Protein AF-A0A947MXJ4-F1 (afdb_monomer_lite)

pLDDT: mean 79.87, std 15.2, range [43.34, 94.69]

Radius of gyration: 22.34 Å; chains: 1; bounding box: 53×48×53 Å

Sequence (92 aa):
MKNRSIITCLILTILFSVPSLIRIPAMLPFIDSEVRAKAPLAIEEMRKNGFWMVNADIESITKEGGRVCYHWKHQYRSRFEFGEVEFITTCL

Secondary structure (DSSP, 8-state):
-HHHHHHHHHHHHHHHHGGGGS-----STTS-HHHHHHHHHHHHHHHHTT--GGGEEEEEEEEETTEEEEEEEEEEE-SS-EEEEEEEEEE-

Structure (mmCIF, N/CA/C/O backbone):
data_AF-A0A947MXJ4-F1
#
_entry.id   AF-A0A947MXJ4-F1
#
loop_
_atom_site.group_PDB
_atom_site.id
_atom_site.type_symbol
_atom_site.label_atom_id
_atom_site.label_alt_id
_atom_site.label_comp_id
_atom_site.label_asym_id
_atom_site.label_entity_id
_atom_site.label_seq_id
_atom_site.pdbx_PDB_ins_code
_atom_site.Cartn_x
_atom_site.Cartn_y
_atom_site.Cartn_z
_atom_site.occupancy
_atom_site.B_iso_or_equiv
_atom_site.auth_seq_id
_atom_site.auth_comp_id
_atom_site.auth_asym_id
_atom_site.auth_atom_id
_atom_site.pdbx_PDB_model_num
ATOM 1 N N . MET A 1 1 ? 33.305 35.462 34.733 1.00 55.41 1 MET A N 1
ATOM 2 C CA . MET A 1 1 ? 33.470 34.269 33.862 1.00 55.41 1 MET A CA 1
ATOM 3 C C . MET A 1 1 ? 32.459 33.138 34.122 1.00 55.41 1 MET A C 1
ATOM 5 O O . MET A 1 1 ? 32.269 32.344 33.215 1.00 55.41 1 MET A O 1
ATOM 9 N N . LYS A 1 2 ? 31.752 33.079 35.269 1.00 55.31 2 LYS A N 1
ATOM 10 C CA . LYS A 1 2 ? 30.748 32.031 35.589 1.00 55.31 2 LYS A CA 1
AT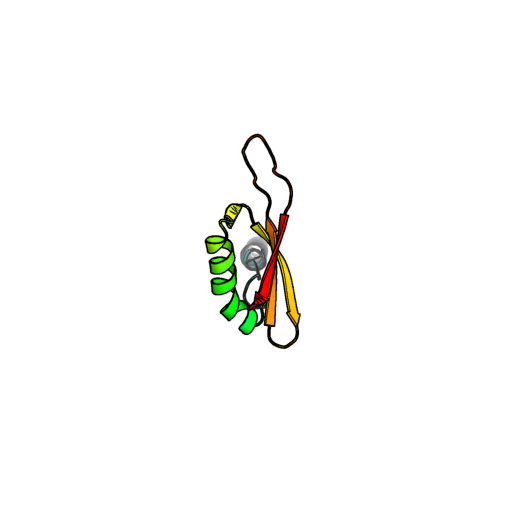OM 11 C C . LYS A 1 2 ? 29.507 31.998 34.674 1.00 55.31 2 LYS A C 1
ATOM 13 O O . LYS A 1 2 ? 29.028 30.922 34.341 1.00 55.31 2 LYS A O 1
ATOM 18 N N . ASN A 1 3 ? 29.023 33.155 34.217 1.00 57.62 3 ASN A N 1
ATOM 19 C CA . ASN A 1 3 ? 27.762 33.231 33.460 1.00 57.62 3 ASN A CA 1
ATOM 20 C C . ASN A 1 3 ? 27.876 32.701 32.020 1.00 57.62 3 ASN A C 1
ATOM 22 O O . ASN A 1 3 ? 26.869 32.322 31.434 1.00 57.62 3 ASN A O 1
ATOM 26 N N . ARG A 1 4 ? 29.091 32.633 31.452 1.00 66.00 4 ARG A N 1
ATOM 27 C CA . ARG A 1 4 ? 29.303 32.104 30.094 1.00 66.00 4 ARG A CA 1
ATOM 28 C C . ARG A 1 4 ? 29.057 30.597 30.024 1.00 66.00 4 ARG A C 1
ATOM 30 O O . ARG A 1 4 ? 28.450 30.153 29.062 1.00 66.00 4 ARG A O 1
ATOM 37 N N . SER A 1 5 ? 29.448 29.852 31.060 1.00 65.12 5 SER A N 1
ATOM 38 C CA . SER A 1 5 ? 29.292 28.391 31.121 1.00 65.12 5 SER A CA 1
ATOM 39 C C . SER A 1 5 ? 27.835 27.945 31.257 1.00 65.12 5 SER A C 1
ATOM 41 O O . SER A 1 5 ? 27.456 26.900 30.740 1.00 65.12 5 SER A O 1
ATOM 43 N N . ILE A 1 6 ? 27.002 28.745 31.931 1.00 74.69 6 ILE A N 1
ATOM 44 C CA . ILE A 1 6 ? 25.570 28.451 32.085 1.00 74.69 6 ILE A CA 1
ATOM 45 C C . ILE A 1 6 ? 24.863 28.617 30.739 1.00 74.69 6 ILE A C 1
ATOM 47 O O . ILE A 1 6 ? 24.082 27.756 30.348 1.00 74.69 6 ILE A O 1
ATOM 51 N N . ILE A 1 7 ? 25.188 29.682 30.001 1.00 75.69 7 ILE A N 1
ATOM 52 C CA . ILE A 1 7 ? 24.590 29.968 28.693 1.00 75.69 7 ILE A CA 1
ATOM 53 C C . ILE A 1 7 ? 24.967 28.886 27.673 1.00 75.69 7 ILE A C 1
ATOM 55 O O . ILE A 1 7 ? 24.094 28.412 26.951 1.00 75.69 7 ILE A O 1
ATOM 59 N N . THR A 1 8 ? 26.226 28.433 27.639 1.00 75.00 8 THR A N 1
ATOM 60 C CA . THR A 1 8 ? 26.628 27.332 26.747 1.00 75.00 8 THR A CA 1
ATOM 61 C C . THR A 1 8 ? 25.958 26.009 27.101 1.00 75.00 8 THR A C 1
ATOM 63 O O . THR A 1 8 ? 25.514 25.317 26.189 1.00 75.00 8 THR A O 1
ATOM 66 N N . CYS A 1 9 ? 25.809 25.670 28.387 1.00 73.69 9 CYS A N 1
ATOM 67 C CA . CYS A 1 9 ? 25.043 24.484 28.792 1.00 73.69 9 CYS A CA 1
ATOM 68 C C . CYS A 1 9 ? 23.576 24.574 28.358 1.00 73.69 9 CYS A C 1
ATOM 70 O O . CYS A 1 9 ? 23.021 23.594 27.866 1.00 73.69 9 CYS A O 1
ATOM 72 N N . LEU A 1 10 ? 22.952 25.744 28.496 1.00 74.75 10 LEU A N 1
ATOM 73 C CA . LEU A 1 10 ? 21.550 25.947 28.130 1.00 74.75 10 LEU A CA 1
ATOM 74 C C . LEU A 1 10 ? 21.345 25.818 26.612 1.00 74.75 10 LEU A C 1
ATOM 76 O O . LEU A 1 10 ? 20.442 25.114 26.169 1.00 74.75 10 LEU A O 1
ATOM 80 N N . ILE A 1 11 ? 22.247 26.406 25.819 1.00 78.56 11 ILE A N 1
ATOM 81 C CA . ILE A 1 11 ? 22.251 26.292 24.353 1.00 78.56 11 ILE A CA 1
ATOM 82 C C . ILE A 1 11 ? 22.454 24.837 23.915 1.00 78.56 11 ILE A C 1
ATOM 84 O O . ILE A 1 11 ? 21.703 24.345 23.075 1.00 78.56 11 ILE A O 1
ATOM 88 N N . LEU A 1 12 ? 23.418 24.126 24.509 1.00 75.50 12 LEU A N 1
ATOM 89 C CA . LEU A 1 12 ? 23.662 22.712 24.211 1.00 75.50 12 LEU A CA 1
ATOM 90 C C . LEU A 1 12 ? 22.461 21.836 24.585 1.00 75.50 12 LEU A C 1
ATOM 92 O O . LEU A 1 12 ? 22.106 20.944 23.825 1.00 75.50 12 LEU A O 1
ATOM 96 N N . THR A 1 13 ? 21.785 22.117 25.700 1.00 73.31 13 THR A N 1
ATOM 97 C CA . THR A 1 13 ? 20.598 21.359 26.130 1.00 73.31 13 THR A CA 1
ATOM 98 C C . THR A 1 13 ? 19.426 21.553 25.162 1.00 73.31 13 THR A C 1
ATOM 100 O O . THR A 1 13 ? 18.715 20.600 24.842 1.00 73.31 13 THR A O 1
ATOM 103 N N . ILE A 1 14 ? 19.247 22.766 24.630 1.00 68.12 14 ILE A N 1
ATOM 104 C CA . ILE A 1 14 ? 18.244 23.050 23.592 1.00 68.12 14 ILE A CA 1
ATOM 105 C C . ILE A 1 14 ? 18.623 22.343 22.282 1.00 68.12 14 ILE A C 1
ATOM 107 O O . ILE A 1 14 ? 17.806 21.629 21.710 1.00 68.12 14 ILE A O 1
ATOM 111 N N . LEU A 1 15 ? 19.876 22.451 21.837 1.00 67.06 15 LEU A N 1
ATOM 112 C CA . LEU A 1 15 ? 20.354 21.794 20.613 1.00 67.06 15 LEU A CA 1
ATOM 113 C C . LEU A 1 15 ? 20.259 20.262 20.666 1.00 67.06 15 LEU A C 1
ATOM 115 O O . LEU A 1 15 ? 19.937 19.652 19.652 1.00 67.06 15 LEU A O 1
ATOM 119 N N . PHE A 1 16 ? 20.497 19.642 21.826 1.00 63.03 16 PHE A N 1
ATOM 120 C CA . PHE A 1 16 ? 20.418 18.186 21.997 1.00 63.03 16 PHE A CA 1
ATOM 121 C C . PHE A 1 16 ? 19.008 17.649 22.285 1.00 63.03 16 PHE A C 1
ATOM 123 O O . PHE A 1 16 ? 18.792 16.450 22.126 1.00 63.03 16 PHE A O 1
ATOM 130 N N . SER A 1 17 ? 18.039 18.487 22.674 1.00 60.91 17 SER A N 1
ATOM 131 C CA . SER A 1 17 ? 16.639 18.065 22.899 1.00 60.91 17 SER A CA 1
ATOM 132 C C . SER A 1 17 ? 15.754 18.188 21.651 1.00 60.91 17 SER A C 1
ATOM 134 O O . SER A 1 17 ? 14.823 17.399 21.469 1.00 60.91 17 SER A O 1
ATOM 136 N N . VAL A 1 18 ? 16.096 19.092 20.728 1.00 58.56 18 VAL A N 1
ATOM 137 C CA . VAL A 1 18 ? 15.405 19.278 19.441 1.00 58.56 18 VAL A CA 1
ATOM 138 C C . VAL A 1 18 ? 15.542 18.115 18.426 1.00 58.56 18 VAL A C 1
ATOM 140 O O . VAL A 1 18 ? 14.614 17.958 17.629 1.00 58.56 18 VAL A O 1
ATOM 143 N N . PRO A 1 19 ? 16.564 17.224 18.422 1.00 55.22 19 PRO A N 1
ATOM 144 C CA . PRO A 1 19 ? 16.626 16.158 17.428 1.00 55.22 19 PRO A CA 1
ATOM 145 C C . PRO A 1 19 ? 15.564 15.069 17.643 1.00 55.22 19 PRO A C 1
ATOM 147 O O . PRO A 1 19 ? 15.331 14.278 16.738 1.00 55.22 19 PRO A O 1
ATOM 150 N N . SER A 1 20 ? 14.846 15.064 18.775 1.00 52.69 20 SER A N 1
ATOM 151 C CA . SER A 1 20 ? 13.686 14.182 18.986 1.00 52.69 20 SER A CA 1
ATOM 152 C C . SER A 1 20 ? 12.449 14.577 18.160 1.00 52.69 20 SER A C 1
ATOM 154 O O . SER A 1 20 ? 11.582 13.742 17.912 1.00 52.69 20 SER A O 1
ATOM 156 N N . LEU A 1 21 ? 12.387 15.827 17.680 1.00 53.09 21 LEU A N 1
ATOM 157 C CA . LEU A 1 21 ? 11.357 16.319 16.754 1.00 53.09 21 LEU A CA 1
ATOM 158 C C . LEU A 1 21 ? 11.765 16.156 15.284 1.00 53.09 21 LEU A C 1
ATOM 160 O O . LEU A 1 21 ? 10.951 16.386 14.386 1.00 53.09 21 LEU A O 1
ATOM 164 N N . ILE A 1 22 ? 13.009 15.739 15.017 1.00 54.78 22 ILE A N 1
ATOM 165 C CA . ILE A 1 22 ? 13.470 15.395 13.673 1.00 54.78 22 ILE A CA 1
ATOM 166 C C . ILE A 1 22 ? 12.894 14.020 13.335 1.00 54.78 22 ILE A C 1
ATOM 168 O O . ILE A 1 22 ? 13.542 12.988 13.447 1.00 54.78 22 ILE A O 1
ATOM 172 N N . ARG A 1 23 ? 11.617 14.059 12.943 1.00 52.47 23 ARG A N 1
ATOM 173 C CA . ARG A 1 23 ? 10.92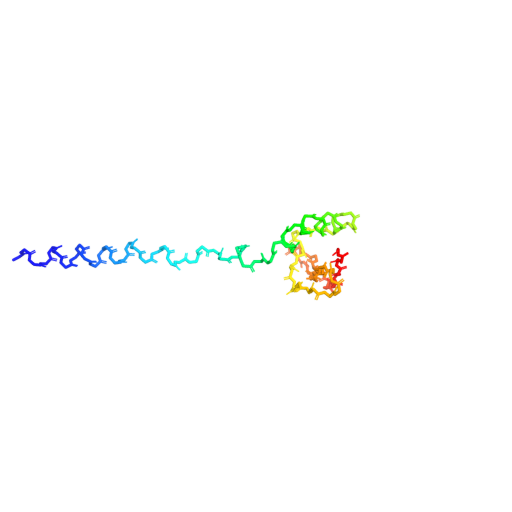1 13.085 12.105 1.00 52.47 23 ARG A CA 1
ATOM 174 C C . ARG A 1 23 ? 11.272 11.635 12.432 1.00 52.47 23 ARG A C 1
ATOM 176 O O . ARG A 1 23 ? 11.799 10.914 11.589 1.00 52.47 23 ARG A O 1
ATOM 183 N N . ILE A 1 24 ? 10.832 11.162 13.597 1.00 49.69 24 ILE A N 1
ATOM 184 C CA . ILE A 1 24 ? 10.290 9.801 13.601 1.00 49.69 24 ILE A CA 1
ATOM 185 C C . ILE A 1 24 ? 9.186 9.840 12.536 1.00 49.69 24 ILE A C 1
ATOM 187 O O . ILE A 1 24 ? 8.307 10.702 12.649 1.00 49.69 24 ILE A O 1
ATOM 191 N N . PRO A 1 25 ? 9.243 9.034 11.462 1.00 43.34 25 PRO A N 1
ATOM 192 C CA . PRO A 1 25 ? 8.155 8.996 10.506 1.00 43.34 25 PRO A CA 1
ATOM 193 C C . PRO A 1 25 ? 6.905 8.616 11.295 1.00 43.34 25 PRO A C 1
ATOM 195 O O . PRO A 1 25 ? 6.737 7.476 11.717 1.00 43.34 25 PRO A O 1
ATOM 198 N N . ALA A 1 26 ? 6.027 9.591 11.518 1.00 46.62 26 ALA A N 1
ATOM 199 C CA . ALA A 1 26 ? 4.730 9.415 12.159 1.00 46.62 26 ALA A CA 1
ATOM 200 C C . ALA A 1 26 ? 3.760 8.632 11.249 1.00 46.62 26 ALA A C 1
ATOM 202 O O . ALA A 1 26 ? 2.547 8.809 11.299 1.00 46.62 26 ALA A O 1
ATOM 203 N N . MET A 1 27 ? 4.289 7.780 10.376 1.00 53.09 27 MET A N 1
ATOM 204 C CA . MET A 1 27 ? 3.534 6.938 9.474 1.00 53.09 27 MET A CA 1
ATOM 205 C C . MET A 1 27 ? 3.396 5.589 10.155 1.00 53.09 27 MET A C 1
ATOM 207 O O . MET A 1 27 ? 4.307 4.779 10.077 1.00 53.09 27 MET A O 1
ATOM 211 N N . LEU A 1 28 ? 2.310 5.432 10.914 1.00 49.47 28 LEU A N 1
ATOM 212 C CA . LEU A 1 28 ? 1.647 4.182 11.319 1.00 49.47 28 LEU A CA 1
ATOM 213 C C . LEU A 1 28 ? 0.590 4.402 12.428 1.00 49.47 28 LEU A C 1
ATOM 215 O O . LEU A 1 28 ? -0.440 3.730 12.357 1.00 49.47 28 LEU A O 1
ATOM 219 N N . PRO A 1 29 ? 0.741 5.312 13.422 1.00 47.88 29 PRO A N 1
ATOM 220 C CA . PRO A 1 29 ? -0.260 5.431 14.489 1.00 47.88 29 PRO A CA 1
ATOM 221 C C . PRO A 1 29 ? -1.546 6.162 14.068 1.00 47.88 29 PRO A C 1
ATOM 223 O O . PRO A 1 29 ? -2.545 6.043 14.767 1.00 47.88 29 PRO A O 1
ATOM 226 N N . PHE A 1 30 ? -1.551 6.867 12.930 1.00 55.19 30 PHE A N 1
ATOM 227 C CA . PHE A 1 30 ? -2.735 7.569 12.406 1.00 55.19 30 PHE A CA 1
ATOM 228 C C . PHE A 1 30 ? -3.519 6.784 11.348 1.00 55.19 30 PHE A C 1
ATOM 230 O O . PHE A 1 30 ? -4.532 7.270 10.853 1.00 55.19 30 PHE A O 1
ATOM 237 N N . ILE A 1 31 ? -3.062 5.584 10.982 1.00 64.25 31 ILE A N 1
ATOM 238 C CA . ILE A 1 31 ? -3.818 4.724 10.075 1.00 64.25 31 ILE A CA 1
ATOM 239 C C . ILE A 1 31 ? -4.873 3.997 10.909 1.00 64.25 31 ILE A C 1
ATOM 241 O O . ILE A 1 31 ? -4.543 3.333 11.894 1.00 64.25 31 ILE A O 1
ATOM 245 N N . ASP A 1 32 ? -6.132 4.149 10.506 1.00 82.50 32 ASP A N 1
ATOM 246 C CA . ASP A 1 32 ? -7.296 3.482 11.086 1.00 82.50 32 ASP A CA 1
ATOM 247 C C . ASP A 1 32 ? -7.017 1.984 11.337 1.00 82.50 32 ASP A C 1
ATOM 249 O O . ASP A 1 32 ? -6.390 1.299 10.520 1.00 82.50 32 ASP A O 1
ATOM 253 N N . SER A 1 33 ? -7.439 1.476 12.498 1.00 86.88 33 SER A N 1
ATOM 254 C CA . SER A 1 33 ? -7.133 0.114 12.950 1.00 86.88 33 SER A CA 1
ATOM 255 C C . SER A 1 33 ? -7.594 -0.956 11.961 1.00 86.88 33 SER A C 1
ATOM 257 O O . SER A 1 33 ? -6.904 -1.960 11.788 1.00 86.88 33 SER A O 1
ATOM 259 N N . GLU A 1 34 ? -8.702 -0.726 11.260 1.00 88.38 34 GLU A N 1
ATOM 260 C CA . GLU A 1 34 ? -9.219 -1.638 10.244 1.00 88.38 34 GLU A CA 1
ATOM 261 C C . GLU A 1 34 ? -8.294 -1.706 9.021 1.00 88.38 34 GLU A C 1
ATOM 263 O O . GLU A 1 34 ? -7.985 -2.787 8.520 1.00 88.38 34 GLU A O 1
ATOM 268 N N . VAL A 1 35 ? -7.780 -0.554 8.582 1.00 88.31 35 VAL A N 1
ATOM 269 C CA . VAL A 1 35 ? -6.809 -0.471 7.480 1.00 88.31 35 VAL A CA 1
ATOM 270 C C . VAL A 1 35 ? -5.508 -1.161 7.877 1.00 88.31 35 VAL A C 1
ATOM 272 O O . VAL A 1 35 ? -4.874 -1.837 7.073 1.00 88.31 35 VAL A O 1
ATOM 275 N N . ARG A 1 36 ? -5.091 -1.043 9.136 1.00 87.88 36 ARG A N 1
ATOM 276 C CA . ARG A 1 36 ? -3.900 -1.755 9.611 1.00 87.88 36 ARG A CA 1
ATOM 277 C C . ARG A 1 36 ? -4.113 -3.264 9.655 1.00 87.88 36 ARG A C 1
ATOM 279 O O . ARG A 1 36 ? -3.202 -4.004 9.297 1.00 87.88 36 ARG A O 1
ATOM 286 N N . ALA A 1 37 ? -5.295 -3.714 10.067 1.00 90.25 37 ALA A N 1
ATOM 287 C CA . ALA A 1 37 ? -5.629 -5.133 10.130 1.00 90.25 37 ALA A CA 1
ATOM 288 C C . ALA A 1 37 ? -5.706 -5.781 8.736 1.00 90.25 37 ALA A C 1
ATOM 290 O O . ALA A 1 37 ? -5.309 -6.934 8.580 1.00 90.25 37 ALA A O 1
ATOM 291 N N . LYS A 1 38 ? -6.175 -5.040 7.724 1.00 91.81 38 LYS A N 1
ATOM 292 C CA . LYS A 1 38 ? -6.332 -5.523 6.342 1.00 91.81 38 LYS A CA 1
ATOM 293 C C . LYS A 1 38 ? -5.055 -5.409 5.491 1.00 91.81 38 LYS A C 1
ATOM 295 O O . LYS A 1 38 ? -4.904 -6.152 4.526 1.00 91.81 38 LYS A O 1
ATOM 300 N N . ALA A 1 39 ? -4.087 -4.572 5.870 1.00 91.25 39 ALA A N 1
ATOM 301 C CA . ALA A 1 39 ? -2.875 -4.343 5.073 1.00 91.25 39 ALA A CA 1
ATOM 302 C C . ALA A 1 39 ? -2.053 -5.615 4.757 1.00 91.25 39 ALA A C 1
ATOM 304 O O . ALA A 1 39 ? -1.647 -5.770 3.604 1.00 91.25 39 ALA A O 1
ATOM 305 N N . PRO A 1 40 ? -1.828 -6.561 5.697 1.00 93.00 40 PRO A N 1
ATOM 306 C CA . PRO A 1 40 ? -1.090 -7.788 5.390 1.00 93.00 40 PRO A CA 1
ATOM 307 C C . PRO A 1 40 ? -1.773 -8.642 4.318 1.00 93.00 40 PRO A C 1
ATOM 309 O O . PRO A 1 40 ? -1.096 -9.230 3.482 1.00 93.00 40 PRO A O 1
ATOM 312 N N . LEU A 1 41 ? -3.109 -8.679 4.318 1.00 94.19 41 LEU A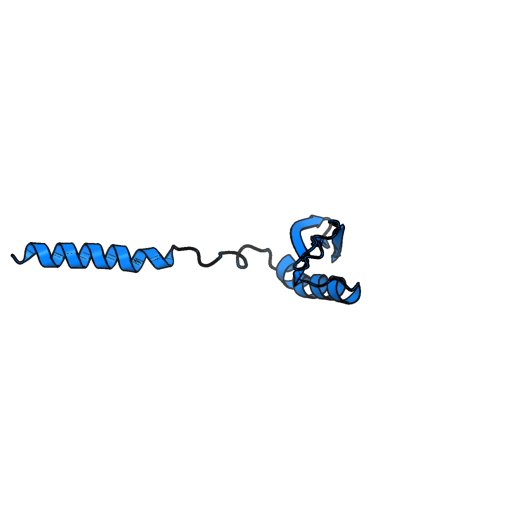 N 1
ATOM 313 C CA . LEU A 1 41 ? -3.890 -9.414 3.325 1.00 94.19 41 LEU A CA 1
ATOM 314 C C . LEU A 1 41 ? -3.792 -8.755 1.944 1.00 94.19 41 LEU A C 1
ATOM 316 O O . LEU A 1 41 ? -3.694 -9.457 0.943 1.00 94.19 41 LEU A O 1
ATOM 320 N N . ALA A 1 42 ? -3.749 -7.422 1.886 1.00 92.62 42 ALA A N 1
ATOM 321 C CA . ALA A 1 42 ? -3.625 -6.708 0.619 1.00 92.62 42 ALA A CA 1
ATOM 322 C C . ALA A 1 42 ? -2.235 -6.918 -0.005 1.00 92.62 42 ALA A C 1
ATOM 324 O O . ALA A 1 42 ? -2.108 -7.160 -1.203 1.00 92.62 42 ALA A O 1
ATOM 325 N N . ILE A 1 43 ? -1.190 -6.905 0.829 1.00 92.50 43 ILE A N 1
ATOM 326 C CA . ILE A 1 43 ? 0.184 -7.231 0.420 1.00 92.50 43 ILE A CA 1
ATOM 327 C C . ILE A 1 43 ? 0.280 -8.687 -0.057 1.00 92.50 43 ILE A C 1
ATOM 329 O O . ILE A 1 43 ? 0.945 -8.983 -1.051 1.00 92.50 43 ILE A O 1
ATOM 333 N N . GLU A 1 44 ? -0.392 -9.604 0.638 1.00 94.50 44 GLU A N 1
ATOM 334 C CA . GLU A 1 44 ? -0.452 -11.014 0.259 1.00 94.50 44 GLU A CA 1
ATOM 335 C C . GLU A 1 44 ? -1.083 -11.213 -1.122 1.00 94.50 44 GLU A C 1
ATOM 337 O O . GLU A 1 44 ? -0.584 -12.001 -1.925 1.00 94.50 44 GLU A O 1
ATOM 342 N N . GLU A 1 45 ? -2.166 -10.495 -1.412 1.00 94.25 45 GLU A N 1
ATOM 343 C CA . GLU A 1 45 ? -2.847 -10.548 -2.702 1.00 94.25 45 GLU A CA 1
ATOM 344 C C . GLU A 1 45 ? -1.965 -10.007 -3.834 1.00 94.25 45 GLU A C 1
ATOM 346 O O . GLU A 1 45 ? -1.796 -10.680 -4.851 1.00 94.25 45 GLU A O 1
ATOM 351 N N . MET A 1 46 ? -1.299 -8.868 -3.619 1.00 92.94 46 MET A N 1
ATOM 352 C CA . MET A 1 46 ? -0.297 -8.328 -4.549 1.00 92.94 46 MET A CA 1
ATOM 353 C C . MET A 1 46 ? 0.789 -9.360 -4.869 1.00 92.94 46 MET A C 1
ATOM 355 O O . MET A 1 46 ? 1.108 -9.604 -6.034 1.00 92.94 46 MET A O 1
ATOM 359 N N . ARG A 1 47 ? 1.305 -10.037 -3.838 1.00 92.56 47 ARG A N 1
ATOM 360 C CA . ARG A 1 47 ? 2.322 -11.079 -3.997 1.00 92.56 47 ARG A CA 1
ATOM 361 C C . ARG A 1 47 ? 1.798 -12.296 -4.763 1.00 92.56 47 ARG A C 1
ATOM 363 O O . ARG A 1 47 ? 2.521 -12.833 -5.599 1.00 92.56 47 ARG A O 1
ATOM 370 N N . LYS A 1 48 ? 0.569 -12.747 -4.493 1.00 94.25 48 LYS A N 1
ATOM 371 C CA . LYS A 1 48 ? -0.066 -13.864 -5.223 1.00 94.25 48 LYS A CA 1
ATOM 372 C C . LYS A 1 48 ? -0.270 -13.547 -6.702 1.00 94.25 48 LYS A C 1
ATOM 374 O O . LYS A 1 48 ? -0.136 -14.444 -7.527 1.00 94.25 48 LYS A O 1
ATOM 379 N N . ASN A 1 49 ? -0.517 -12.281 -7.021 1.00 90.94 49 ASN A N 1
ATOM 380 C CA . ASN A 1 49 ? -0.652 -11.793 -8.391 1.00 90.94 49 ASN A CA 1
ATOM 381 C C . ASN A 1 49 ? 0.702 -11.551 -9.087 1.00 90.94 49 ASN A C 1
ATOM 383 O O . ASN A 1 49 ? 0.733 -11.130 -10.237 1.00 90.94 49 ASN A O 1
ATOM 387 N N . GLY A 1 50 ? 1.826 -11.839 -8.418 1.00 91.81 50 GLY A N 1
ATOM 388 C CA . GLY A 1 50 ? 3.166 -11.728 -8.995 1.00 91.81 50 GLY A CA 1
ATOM 389 C C . GLY A 1 50 ? 3.792 -10.336 -8.899 1.00 91.81 50 GLY A C 1
ATOM 390 O O . GLY A 1 50 ? 4.875 -10.127 -9.445 1.00 91.81 50 GLY A O 1
ATOM 391 N N . PHE A 1 51 ? 3.170 -9.395 -8.183 1.00 90.69 51 PHE A N 1
ATOM 392 C CA . PHE A 1 51 ? 3.722 -8.057 -7.988 1.00 90.69 51 PHE A CA 1
ATOM 393 C C . PHE A 1 51 ? 4.740 -8.034 -6.851 1.00 90.69 51 PHE A C 1
ATOM 395 O O . PHE A 1 51 ? 4.526 -8.568 -5.759 1.00 90.69 51 PHE A O 1
ATOM 402 N N . TRP A 1 52 ? 5.871 -7.383 -7.107 1.00 88.31 52 TRP A N 1
ATOM 403 C CA . TRP A 1 52 ? 6.948 -7.254 -6.136 1.00 88.31 52 TRP A CA 1
ATOM 404 C C . TRP A 1 52 ? 6.793 -5.939 -5.381 1.00 88.31 52 TRP A C 1
ATOM 406 O O . TRP A 1 52 ? 6.833 -4.867 -5.977 1.00 88.31 52 TRP A O 1
ATOM 416 N N . MET A 1 53 ? 6.696 -6.012 -4.054 1.00 86.75 53 MET A N 1
ATOM 417 C CA . MET A 1 53 ? 6.471 -4.834 -3.204 1.00 86.75 53 MET A CA 1
ATOM 418 C C . MET A 1 53 ? 7.563 -3.763 -3.323 1.00 86.75 53 MET A C 1
ATOM 420 O O . MET A 1 53 ? 7.290 -2.593 -3.103 1.00 86.75 53 MET A O 1
ATOM 424 N N . VAL A 1 54 ? 8.791 -4.135 -3.706 1.00 87.88 54 VAL A N 1
ATOM 425 C CA . VAL A 1 54 ? 9.891 -3.175 -3.941 1.00 87.88 54 VAL A CA 1
ATOM 426 C C . VAL A 1 54 ? 9.641 -2.244 -5.132 1.00 87.88 54 VAL A C 1
ATOM 428 O O . VAL A 1 54 ? 10.274 -1.198 -5.233 1.00 87.88 54 VAL A O 1
ATOM 431 N N . ASN A 1 55 ? 8.728 -2.632 -6.022 1.00 89.00 55 ASN A N 1
ATOM 432 C CA . ASN A 1 55 ? 8.324 -1.888 -7.209 1.00 89.00 55 ASN A CA 1
ATOM 433 C C . ASN A 1 55 ? 6.927 -1.270 -7.052 1.00 89.00 55 ASN A C 1
ATOM 435 O O . ASN A 1 55 ? 6.394 -0.750 -8.027 1.00 89.00 55 ASN A O 1
ATOM 439 N N . ALA A 1 56 ? 6.309 -1.359 -5.870 1.00 89.88 56 ALA A N 1
ATOM 440 C CA . ALA A 1 56 ? 4.953 -0.886 -5.624 1.00 89.88 56 ALA A CA 1
ATOM 441 C C . ALA A 1 56 ? 4.947 0.211 -4.554 1.00 89.88 56 ALA A C 1
ATOM 443 O O . ALA A 1 56 ? 5.372 -0.012 -3.423 1.00 89.88 56 ALA A O 1
ATOM 444 N N . ASP A 1 57 ? 4.408 1.374 -4.904 1.00 90.50 57 ASP A N 1
ATOM 445 C CA . ASP A 1 57 ? 4.180 2.489 -3.989 1.00 90.50 57 ASP A CA 1
ATOM 446 C C . ASP A 1 57 ? 2.672 2.582 -3.680 1.00 90.50 57 ASP A C 1
ATOM 448 O O . ASP A 1 57 ? 1.845 2.493 -4.588 1.00 90.50 57 ASP A O 1
ATOM 452 N N . ILE A 1 58 ? 2.285 2.755 -2.410 1.00 90.56 58 ILE A N 1
ATOM 453 C CA . ILE A 1 58 ? 0.880 3.036 -2.056 1.00 90.56 58 ILE A CA 1
ATOM 454 C C . ILE A 1 58 ? 0.573 4.479 -2.450 1.00 90.56 58 ILE A C 1
ATOM 456 O O . ILE A 1 58 ? 1.207 5.406 -1.949 1.00 90.56 58 ILE A O 1
ATOM 460 N N . GLU A 1 59 ? -0.421 4.667 -3.310 1.00 92.62 59 GLU A N 1
ATOM 461 C CA . GLU A 1 59 ? -0.890 5.990 -3.717 1.00 92.62 59 GLU A CA 1
ATOM 462 C C . GLU A 1 59 ? -1.979 6.499 -2.774 1.00 92.62 59 GLU A C 1
ATOM 464 O O . GLU A 1 59 ? -1.919 7.627 -2.285 1.00 92.62 59 GLU A O 1
ATOM 469 N N . SER A 1 60 ? -2.976 5.661 -2.491 1.00 91.00 60 SER A N 1
ATOM 470 C CA . SER A 1 60 ? -4.075 6.021 -1.601 1.00 91.00 60 SER A CA 1
ATOM 471 C C . SER A 1 60 ? -4.748 4.795 -0.994 1.00 91.00 60 SER A C 1
ATOM 473 O O . SER A 1 60 ? -4.568 3.661 -1.442 1.00 91.00 60 SER A O 1
ATOM 475 N N . ILE A 1 61 ? -5.518 5.033 0.066 1.00 91.81 61 ILE A N 1
ATOM 476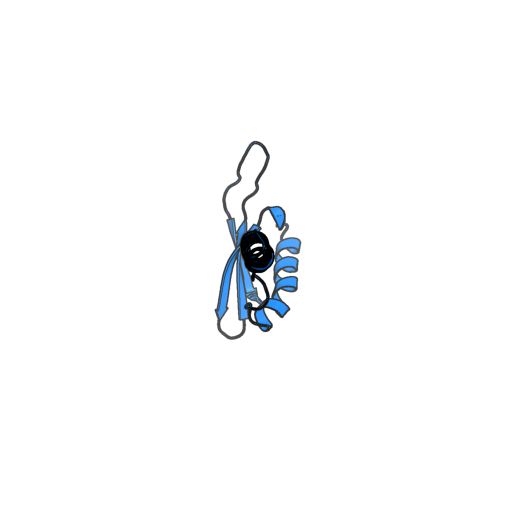 C CA . ILE A 1 61 ? -6.348 4.023 0.715 1.00 91.81 61 ILE A CA 1
ATOM 477 C C . ILE A 1 61 ? -7.745 4.614 0.851 1.00 91.81 61 ILE A C 1
ATOM 479 O O . ILE A 1 61 ? -7.906 5.686 1.436 1.00 91.81 61 ILE A O 1
ATOM 483 N N . THR A 1 62 ? -8.743 3.918 0.324 1.00 93.38 62 THR A N 1
ATOM 484 C CA . THR A 1 62 ? -10.145 4.333 0.388 1.00 93.38 62 THR A CA 1
ATOM 485 C C . THR A 1 62 ? -10.953 3.359 1.234 1.00 93.38 62 THR A C 1
ATOM 487 O O . THR A 1 62 ? -10.619 2.179 1.377 1.00 93.38 62 THR A O 1
ATOM 490 N N . LYS A 1 63 ? -12.012 3.884 1.852 1.00 90.12 63 LYS A N 1
ATOM 491 C CA . LYS A 1 63 ? -12.983 3.105 2.614 1.00 90.12 63 LYS A CA 1
ATOM 492 C C . LYS A 1 63 ? -14.362 3.325 2.024 1.00 90.12 63 LYS A C 1
ATOM 494 O O . LYS A 1 63 ? -14.912 4.414 2.157 1.00 90.12 63 LYS A O 1
ATOM 499 N N . GLU A 1 64 ? -14.929 2.289 1.423 1.00 83.81 64 GLU A N 1
ATOM 500 C CA . GLU A 1 64 ? -16.270 2.339 0.842 1.00 83.81 64 GLU A CA 1
ATOM 501 C C . GLU A 1 64 ? -17.071 1.116 1.285 1.00 83.81 64 GLU A C 1
ATOM 503 O O . GLU A 1 64 ? -16.639 -0.024 1.128 1.00 83.81 64 GLU A O 1
ATOM 508 N N . GLY A 1 65 ? -18.239 1.343 1.895 1.00 82.56 65 GLY A N 1
ATOM 509 C CA . GLY A 1 65 ? -19.164 0.262 2.259 1.00 82.56 65 GLY A CA 1
ATOM 510 C C . GLY A 1 65 ? -18.592 -0.807 3.204 1.00 82.56 65 GLY A C 1
ATOM 511 O O . GLY A 1 65 ? -18.968 -1.969 3.093 1.00 82.56 65 GLY A O 1
ATOM 512 N N . GLY A 1 66 ? -17.668 -0.447 4.105 1.00 85.06 66 GLY A N 1
ATOM 513 C CA . GLY A 1 66 ? -17.016 -1.394 5.029 1.00 85.06 66 GLY A CA 1
ATOM 514 C C . GLY A 1 66 ? -15.874 -2.210 4.409 1.00 85.06 66 GLY A C 1
ATOM 515 O O . GLY A 1 66 ? -15.325 -3.106 5.054 1.00 85.06 66 GLY A O 1
ATOM 516 N N . ARG A 1 67 ? -15.501 -1.902 3.164 1.00 90.94 67 ARG A N 1
ATOM 517 C CA . ARG A 1 67 ? -14.299 -2.423 2.516 1.00 90.94 67 ARG A CA 1
ATOM 518 C C . ARG A 1 67 ? -13.178 -1.400 2.562 1.00 90.94 67 ARG A C 1
ATOM 520 O O . ARG A 1 67 ? -13.424 -0.198 2.486 1.00 90.94 67 ARG A O 1
ATOM 527 N N . VAL A 1 68 ? -11.951 -1.892 2.672 1.00 93.06 68 VAL A N 1
ATOM 528 C CA . VAL A 1 68 ? -10.732 -1.094 2.570 1.00 93.06 68 VAL A CA 1
ATOM 529 C C . VAL A 1 68 ? -10.069 -1.435 1.246 1.00 93.06 68 VAL A C 1
ATOM 531 O O . VAL A 1 68 ? -9.684 -2.583 1.028 1.00 93.06 68 VAL A O 1
ATOM 534 N N . CYS A 1 69 ? -9.934 -0.442 0.375 1.00 94.00 69 CYS A N 1
ATOM 535 C CA . CYS A 1 69 ? -9.248 -0.581 -0.899 1.00 94.00 69 CYS A CA 1
ATOM 536 C C . CYS A 1 69 ? -7.892 0.123 -0.845 1.00 94.00 69 CYS A C 1
ATOM 538 O O . CYS A 1 69 ? -7.789 1.278 -0.432 1.00 94.00 69 CYS A O 1
ATOM 540 N N . TYR A 1 70 ? -6.849 -0.585 -1.264 1.00 93.81 70 TYR A N 1
ATOM 541 C CA . TYR A 1 70 ? -5.488 -0.080 -1.391 1.00 93.81 70 TYR A CA 1
ATOM 542 C C . TYR A 1 70 ? -5.216 0.160 -2.866 1.00 93.81 70 TYR A C 1
ATOM 544 O O . TYR A 1 70 ? -5.347 -0.761 -3.673 1.00 93.81 70 TYR A O 1
ATOM 552 N N . HIS A 1 71 ? -4.847 1.389 -3.203 1.00 94.12 71 HIS A N 1
ATOM 553 C CA . HIS A 1 71 ? -4.472 1.779 -4.552 1.00 94.12 71 HIS A CA 1
ATOM 554 C C . HIS A 1 71 ? -2.952 1.854 -4.627 1.00 94.12 71 HIS A C 1
ATOM 556 O O . HIS A 1 71 ? -2.308 2.615 -3.898 1.00 94.12 71 HIS A O 1
ATOM 562 N N . TRP A 1 72 ? -2.385 1.031 -5.496 1.00 94.31 72 TRP A N 1
ATOM 563 C CA . TRP A 1 72 ? -0.958 0.856 -5.676 1.00 94.31 72 TRP A CA 1
ATOM 564 C C . TRP A 1 72 ? -0.547 1.409 -7.027 1.00 94.31 72 TRP A C 1
ATOM 566 O O . TRP A 1 72 ? -1.211 1.188 -8.038 1.00 94.31 72 TRP A O 1
ATOM 576 N N . LYS A 1 73 ? 0.610 2.048 -7.046 1.00 94.19 73 LYS A N 1
ATOM 577 C CA . LYS A 1 73 ? 1.340 2.395 -8.249 1.00 94.19 73 LYS A CA 1
ATOM 578 C C . LYS A 1 73 ? 2.511 1.431 -8.374 1.00 94.19 73 LYS A C 1
ATOM 580 O O . LYS A 1 73 ? 3.484 1.545 -7.630 1.00 94.19 73 LYS A O 1
ATOM 585 N N . HIS A 1 74 ? 2.418 0.474 -9.287 1.00 93.12 74 HIS A N 1
ATOM 586 C CA . HIS A 1 74 ? 3.486 -0.475 -9.566 1.00 93.12 74 HIS A CA 1
ATOM 587 C C . HIS A 1 74 ? 4.295 -0.019 -10.778 1.00 93.12 74 HIS A C 1
ATOM 589 O O . HIS A 1 74 ? 3.749 0.316 -11.825 1.00 93.12 74 HIS A O 1
ATOM 595 N N . GLN A 1 75 ? 5.613 0.013 -10.638 1.00 91.88 75 GLN A N 1
ATOM 596 C CA . GLN A 1 75 ? 6.520 0.341 -11.724 1.00 91.88 75 GLN A CA 1
ATOM 597 C C . GLN A 1 75 ? 7.793 -0.476 -11.580 1.00 91.88 75 GLN A C 1
ATOM 599 O O . GLN A 1 75 ? 8.524 -0.334 -10.600 1.00 91.88 75 GLN A O 1
ATOM 604 N N . TYR A 1 76 ? 8.099 -1.297 -12.582 1.00 87.69 76 TYR A N 1
ATOM 605 C CA . TYR A 1 76 ? 9.354 -2.035 -12.590 1.00 87.69 76 TYR A CA 1
ATOM 606 C C . TYR A 1 76 ? 10.533 -1.064 -12.724 1.00 87.69 76 TYR A C 1
ATOM 608 O O . TYR A 1 76 ? 10.625 -0.321 -13.704 1.00 87.69 76 TYR A O 1
ATOM 616 N 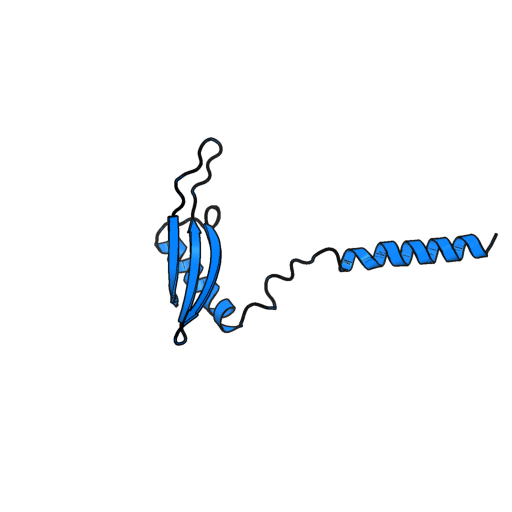N . ARG A 1 77 ? 11.434 -1.056 -11.738 1.00 79.31 77 ARG A N 1
ATOM 617 C CA . ARG A 1 77 ? 12.648 -0.232 -11.762 1.00 79.31 77 ARG A CA 1
ATOM 618 C C . ARG A 1 77 ? 13.860 -1.143 -11.910 1.00 79.31 77 ARG A C 1
ATOM 620 O O . ARG A 1 77 ? 14.237 -1.837 -10.970 1.00 79.31 77 ARG A O 1
ATOM 627 N N . SER A 1 78 ? 14.485 -1.138 -13.083 1.00 78.81 78 SER A N 1
ATOM 628 C CA . SER A 1 78 ? 15.806 -1.740 -13.274 1.00 78.81 78 SER A CA 1
ATOM 629 C C . SER A 1 78 ? 16.878 -0.650 -13.311 1.00 78.81 78 SER A C 1
ATOM 631 O O . SER A 1 78 ? 16.578 0.535 -13.434 1.00 78.81 78 SER A O 1
ATOM 633 N N . ARG A 1 79 ? 18.156 -1.034 -13.220 1.00 75.19 79 ARG A N 1
ATOM 634 C CA . ARG A 1 79 ? 19.282 -0.082 -13.250 1.00 75.19 79 ARG A CA 1
ATOM 635 C C . ARG A 1 79 ? 19.338 0.758 -14.536 1.00 75.19 79 ARG A C 1
ATOM 637 O O . ARG A 1 79 ? 19.956 1.818 -14.525 1.00 75.19 79 ARG A O 1
ATOM 644 N N . PHE A 1 80 ? 18.733 0.278 -15.619 1.00 75.94 80 PHE A N 1
ATOM 645 C CA . PHE A 1 80 ? 18.872 0.857 -16.955 1.00 75.94 80 PHE A CA 1
ATOM 646 C C . PHE A 1 80 ? 17.542 1.305 -17.562 1.00 75.94 80 PHE A C 1
ATOM 648 O O . PHE A 1 80 ? 17.546 2.129 -18.470 1.00 75.94 80 PHE A O 1
ATOM 655 N N . GLU A 1 81 ? 16.418 0.802 -17.054 1.00 73.00 81 GLU A N 1
ATOM 656 C CA . GLU A 1 81 ? 15.100 1.027 -17.640 1.00 73.00 81 GLU A CA 1
ATOM 657 C C . GLU A 1 81 ? 14.021 1.114 -16.563 1.00 73.00 81 GLU A C 1
ATOM 659 O O . GLU A 1 81 ? 14.020 0.355 -15.585 1.00 73.00 81 GLU A O 1
ATOM 664 N N . PHE A 1 82 ? 13.082 2.026 -16.797 1.00 78.19 82 PHE A N 1
ATOM 665 C CA . PHE A 1 82 ? 11.836 2.132 -16.058 1.00 78.19 82 PHE A CA 1
ATOM 666 C C . PHE A 1 82 ? 10.730 1.523 -16.912 1.00 78.19 82 PHE A C 1
ATOM 668 O O . PHE A 1 82 ? 10.523 1.949 -18.047 1.00 78.19 82 PHE A O 1
ATOM 675 N N . GLY A 1 83 ? 10.036 0.530 -16.364 1.00 79.94 83 GLY A N 1
ATOM 676 C CA . GLY A 1 83 ? 8.847 -0.031 -16.990 1.00 79.94 83 GLY A CA 1
ATOM 677 C C . GLY A 1 83 ? 7.678 0.953 -16.978 1.00 79.94 83 GLY A C 1
ATOM 678 O O . GLY A 1 83 ? 7.714 1.999 -16.312 1.00 79.94 83 GLY A O 1
ATOM 679 N N . GLU A 1 84 ? 6.623 0.588 -17.702 1.00 86.44 84 GLU A N 1
ATOM 680 C CA . GLU A 1 84 ? 5.349 1.297 -17.640 1.00 86.44 84 GLU A CA 1
ATOM 681 C C . GLU A 1 84 ? 4.767 1.253 -16.222 1.00 86.44 84 GLU A C 1
ATOM 683 O O . GLU A 1 84 ? 5.031 0.342 -15.432 1.00 86.44 84 GLU A O 1
ATOM 688 N N . VAL A 1 85 ? 4.014 2.299 -15.890 1.00 90.56 85 VAL A N 1
ATOM 689 C CA . VAL A 1 85 ? 3.328 2.403 -14.606 1.00 90.56 85 VAL A CA 1
ATOM 690 C C . VAL A 1 85 ? 1.993 1.683 -14.713 1.00 90.56 85 VAL A C 1
ATOM 692 O O . VAL A 1 85 ? 1.163 2.040 -15.546 1.00 90.56 85 VAL A O 1
ATOM 695 N N . GLU A 1 86 ? 1.767 0.736 -13.815 1.00 92.50 86 GLU A N 1
ATOM 696 C CA . GLU A 1 86 ? 0.507 0.022 -13.670 1.00 92.50 86 GLU A CA 1
ATOM 697 C C . GLU A 1 86 ? -0.166 0.418 -12.352 1.00 92.50 86 GLU A C 1
ATOM 699 O O . GLU A 1 86 ? 0.456 0.401 -11.287 1.00 92.50 86 GLU A O 1
ATOM 704 N N . PHE A 1 87 ? -1.443 0.790 -12.420 1.00 94.06 87 PHE A N 1
ATOM 705 C CA . PHE A 1 87 ? -2.243 1.104 -11.240 1.00 94.06 87 PHE A CA 1
ATOM 706 C C . PHE A 1 87 ? -3.067 -0.114 -10.848 1.00 94.06 87 PHE A C 1
ATOM 708 O O . PHE A 1 87 ? -3.883 -0.601 -11.628 1.00 94.06 87 PHE A O 1
ATOM 715 N N . ILE A 1 88 ? -2.861 -0.595 -9.628 1.00 94.00 88 ILE A N 1
ATOM 716 C CA . ILE A 1 88 ? -3.476 -1.823 -9.126 1.00 94.00 88 ILE A CA 1
ATOM 717 C C . ILE A 1 88 ? -4.329 -1.462 -7.922 1.00 94.00 88 ILE A C 1
ATOM 719 O O . ILE A 1 88 ? -3.937 -0.639 -7.099 1.00 94.00 88 ILE A O 1
ATOM 723 N N . THR A 1 89 ? -5.507 -2.068 -7.803 1.00 94.69 89 THR A N 1
ATOM 724 C CA . THR A 1 89 ? -6.387 -1.862 -6.650 1.00 94.69 89 THR A CA 1
ATOM 725 C C . THR A 1 89 ? -6.698 -3.192 -5.983 1.00 94.69 89 THR A C 1
ATOM 727 O O . THR A 1 89 ? -7.108 -4.139 -6.647 1.00 94.69 89 THR A O 1
ATOM 730 N N . THR A 1 90 ? -6.524 -3.244 -4.665 1.00 93.62 90 THR A N 1
ATOM 731 C CA . THR A 1 90 ? -6.783 -4.427 -3.838 1.00 93.62 90 THR A CA 1
ATOM 732 C C . THR A 1 90 ? -7.830 -4.087 -2.789 1.00 93.62 90 THR A C 1
ATOM 734 O O . THR A 1 90 ? -7.580 -3.210 -1.967 1.00 93.62 90 THR A O 1
ATOM 737 N N . CYS A 1 91 ? -8.986 -4.752 -2.799 1.00 92.88 91 CYS A N 1
ATOM 738 C CA . CYS A 1 91 ? -10.113 -4.421 -1.921 1.00 92.88 91 CYS A CA 1
ATOM 739 C C . CYS A 1 91 ? -10.463 -5.569 -0.972 1.00 92.88 91 CYS A C 1
ATOM 741 O O . CYS A 1 91 ? -10.695 -6.692 -1.415 1.00 92.88 91 CYS A O 1
ATOM 743 N N . LEU A 1 92 ? -10.568 -5.249 0.321 1.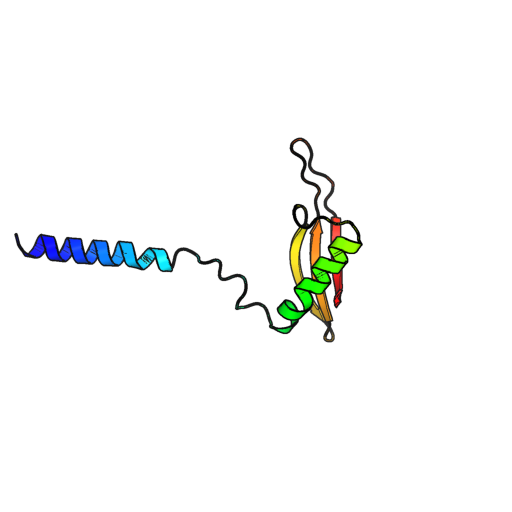00 91.12 92 LEU A N 1
ATOM 744 C CA . LEU A 1 92 ? -10.778 -6.196 1.421 1.00 91.12 92 LEU A CA 1
ATOM 745 C C . LEU A 1 92 ? -11.963 -5.825 2.311 1.00 91.12 92 LEU A C 1
ATOM 747 O O . LEU A 1 92 ? -12.033 -4.663 2.780 1.00 91.12 92 LEU A O 1
#

Foldseek 3Di:
DVVVVVVVVVVVVVVVVVCVVVDPPPPDPPPPPLCVVCVVVQVVVCVVVVADVVQKDFPDWDDDPNKIKTWIWGWDDDPVDIHDTDIDIGID